Protein AF-A0A6G3PNS7-F1 (afdb_monomer_lite)

Secondary structure (DSSP, 8-state):
---------S-TT--SPPPHHHHHHHHHHHH-TTTHHHHHHHHTTSPEEEEEEEEEPP----------------------------EEEE---EEETTEEE---BS-HHHHHHH-TTPEEEEE---

Radius of gyration: 24.18 Å; chains: 1; bounding box: 48×52×68 Å

Structure (mmCIF, N/CA/C/O backbone):
data_AF-A0A6G3PNS7-F1
#
_entry.id   AF-A0A6G3PNS7-F1
#
loop_
_atom_site.group_PDB
_atom_site.id
_atom_site.type_symbol
_atom_site.label_atom_id
_atom_site.label_alt_id
_atom_site.label_comp_id
_atom_site.label_asym_id
_atom_site.label_entity_id
_atom_site.label_seq_id
_atom_site.pdbx_PDB_ins_code
_atom_site.Cartn_x
_atom_site.Cartn_y
_atom_site.Cartn_z
_atom_site.occupancy
_atom_site.B_iso_or_equiv
_atom_site.auth_seq_id
_atom_site.auth_comp_id
_atom_site.auth_asym_id
_atom_site.auth_atom_id
_atom_site.pdbx_PDB_model_num
ATOM 1 N N . MET A 1 1 ? 10.977 37.537 -13.184 1.00 51.09 1 MET A N 1
ATOM 2 C CA . MET A 1 1 ? 11.329 36.159 -12.790 1.00 51.09 1 MET A CA 1
ATOM 3 C C . MET A 1 1 ? 10.055 35.353 -12.864 1.00 51.09 1 MET A C 1
ATOM 5 O O . MET A 1 1 ? 9.148 35.636 -12.095 1.00 51.09 1 MET A O 1
ATOM 9 N N . GLU A 1 2 ? 9.941 34.450 -13.835 1.00 59.00 2 GLU A N 1
ATOM 10 C CA . GLU A 1 2 ? 8.798 33.537 -13.900 1.00 59.00 2 GLU A CA 1
ATOM 11 C C . GLU A 1 2 ? 8.801 32.649 -12.652 1.00 59.00 2 GLU A C 1
ATOM 13 O O . GLU A 1 2 ? 9.800 31.995 -12.339 1.00 59.00 2 GLU A O 1
ATOM 18 N N . LEU A 1 3 ? 7.696 32.681 -11.907 1.00 61.97 3 LEU A N 1
ATOM 19 C CA . LEU A 1 3 ? 7.462 31.785 -10.784 1.00 61.97 3 LEU A CA 1
ATOM 20 C C . LEU A 1 3 ? 7.335 30.371 -11.352 1.00 61.97 3 LEU A C 1
ATOM 22 O O . LEU A 1 3 ? 6.362 30.049 -12.030 1.00 61.97 3 LEU A O 1
ATOM 26 N N . LYS A 1 4 ? 8.346 29.538 -11.101 1.00 68.19 4 LYS A N 1
ATOM 27 C CA . LYS A 1 4 ? 8.287 28.101 -11.373 1.00 68.19 4 LYS A CA 1
ATOM 28 C C . LYS A 1 4 ? 7.158 27.528 -10.524 1.00 68.19 4 LYS A C 1
ATOM 30 O O . LYS A 1 4 ? 7.283 27.441 -9.306 1.00 68.19 4 LYS A O 1
ATOM 35 N N . ASN A 1 5 ? 6.049 27.206 -11.176 1.00 70.94 5 ASN A N 1
ATOM 36 C CA . ASN A 1 5 ? 4.885 26.610 -10.545 1.00 70.94 5 ASN A CA 1
ATOM 37 C C . ASN A 1 5 ? 5.222 25.138 -10.277 1.00 70.94 5 ASN A C 1
ATOM 39 O O . ASN A 1 5 ? 5.257 24.335 -11.208 1.00 70.94 5 ASN A O 1
ATOM 43 N N . ILE A 1 6 ? 5.600 24.815 -9.039 1.00 69.31 6 ILE A N 1
ATOM 44 C CA . ILE A 1 6 ? 5.788 23.425 -8.616 1.00 69.31 6 ILE A CA 1
ATOM 45 C C . ILE A 1 6 ? 4.390 22.889 -8.290 1.00 69.31 6 ILE A C 1
ATOM 47 O O . ILE A 1 6 ? 3.742 23.459 -7.412 1.00 69.31 6 ILE A O 1
ATOM 51 N N . PRO A 1 7 ? 3.905 21.843 -8.984 1.00 69.06 7 PRO A N 1
ATOM 52 C CA . PRO A 1 7 ? 2.628 21.227 -8.651 1.00 69.06 7 PRO A CA 1
ATOM 53 C C . PRO A 1 7 ? 2.642 20.731 -7.203 1.00 69.06 7 PRO A C 1
ATOM 55 O O . PRO A 1 7 ? 3.599 20.069 -6.801 1.00 69.06 7 PRO A O 1
ATOM 58 N N . ASP A 1 8 ? 1.596 21.040 -6.436 1.00 66.94 8 ASP A N 1
ATOM 59 C CA . ASP A 1 8 ? 1.396 20.471 -5.101 1.00 66.94 8 ASP A CA 1
ATOM 60 C C . ASP A 1 8 ? 1.088 18.969 -5.248 1.00 66.94 8 ASP A C 1
ATOM 62 O O . ASP A 1 8 ? 0.074 18.618 -5.861 1.00 66.94 8 ASP A O 1
ATOM 66 N N . PRO A 1 9 ? 1.946 18.064 -4.742 1.00 65.00 9 PRO A N 1
ATOM 67 C CA . PRO A 1 9 ? 1.734 16.627 -4.865 1.00 65.00 9 PRO A CA 1
ATOM 68 C C . PRO A 1 9 ? 0.570 16.110 -4.001 1.00 65.00 9 PRO A C 1
ATOM 70 O O . PRO A 1 9 ? 0.257 14.926 -4.087 1.00 65.00 9 PRO A O 1
ATOM 73 N N . GLY A 1 10 ? -0.041 16.947 -3.148 1.00 65.06 10 GLY A N 1
ATOM 74 C CA . GLY A 1 10 ? -1.101 16.554 -2.208 1.00 65.06 10 GLY A CA 1
ATOM 75 C C . GLY A 1 10 ? -0.595 15.814 -0.963 1.00 65.06 10 GLY A C 1
ATOM 76 O O . GLY A 1 10 ? -1.378 15.495 -0.075 1.00 65.06 10 GLY A O 1
ATOM 77 N N . PHE A 1 11 ? 0.717 15.565 -0.888 1.00 64.94 11 PHE A N 1
ATOM 78 C CA . PHE A 1 11 ? 1.399 14.788 0.155 1.00 64.94 11 PHE A CA 1
ATOM 79 C C . PHE A 1 11 ? 2.736 15.440 0.562 1.00 64.94 11 PHE A C 1
ATOM 81 O O . PHE A 1 11 ? 3.732 14.758 0.776 1.00 64.94 11 PHE A O 1
ATOM 88 N N . SER A 1 12 ? 2.802 16.773 0.601 1.00 65.12 12 SER A N 1
ATOM 89 C CA . SER A 1 12 ? 4.064 17.516 0.787 1.00 65.12 12 SER A CA 1
ATOM 90 C C . SER A 1 12 ? 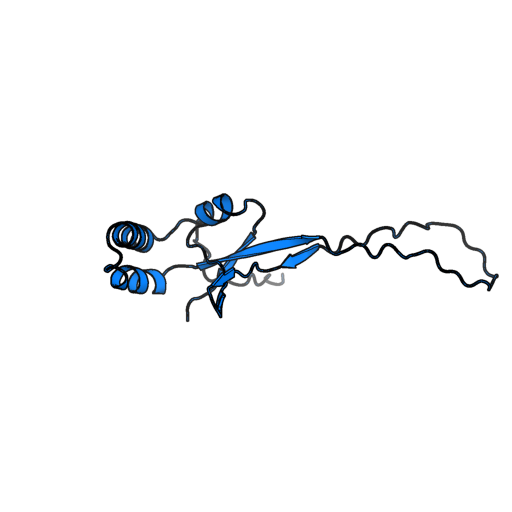4.780 17.236 2.121 1.00 65.12 12 SER A C 1
ATOM 92 O O . SER A 1 12 ? 6.007 17.286 2.163 1.00 65.12 12 SER A O 1
ATOM 94 N N . ASP A 1 13 ? 4.035 16.885 3.175 1.00 72.38 13 ASP A N 1
ATOM 95 C CA . ASP A 1 13 ? 4.570 16.531 4.504 1.00 72.38 13 ASP A CA 1
ATOM 96 C C . ASP A 1 13 ? 4.732 15.015 4.706 1.00 72.38 13 ASP A C 1
ATOM 98 O O . ASP A 1 13 ? 4.919 14.534 5.823 1.00 72.38 13 ASP A O 1
ATOM 102 N N . ASP A 1 14 ? 4.608 14.234 3.637 1.00 81.69 14 ASP A N 1
ATOM 103 C CA . ASP A 1 14 ? 4.595 12.788 3.742 1.00 81.69 14 ASP A CA 1
ATOM 104 C C . ASP A 1 14 ? 6.010 12.203 3.835 1.00 81.69 14 ASP A C 1
ATOM 106 O O . ASP A 1 14 ? 6.780 12.190 2.872 1.00 81.69 14 ASP A O 1
ATOM 110 N N . ASP A 1 15 ? 6.332 11.665 5.010 1.00 89.25 15 ASP A N 1
ATOM 111 C CA . ASP A 1 15 ? 7.632 11.083 5.346 1.00 89.25 15 ASP A CA 1
ATOM 112 C C . ASP A 1 15 ? 7.828 9.639 4.845 1.00 89.25 15 ASP A C 1
ATOM 114 O O . ASP A 1 15 ? 8.874 9.025 5.071 1.00 89.25 15 ASP A O 1
ATOM 118 N N . GLY A 1 16 ? 6.839 9.077 4.145 1.00 91.19 16 GLY A N 1
ATOM 119 C CA . GLY A 1 16 ? 6.893 7.710 3.632 1.00 91.19 16 GLY A CA 1
ATOM 120 C C . GLY A 1 16 ? 6.414 6.640 4.618 1.00 91.19 16 GLY A C 1
ATOM 121 O O . GLY A 1 16 ? 6.323 5.468 4.232 1.00 91.19 16 GLY A O 1
ATOM 122 N N . SER A 1 17 ? 6.107 7.000 5.866 1.00 94.50 17 SER A N 1
ATOM 123 C CA . SER A 1 17 ? 5.647 6.059 6.886 1.00 94.50 17 SER A CA 1
ATOM 124 C C . SER A 1 17 ? 4.189 5.629 6.672 1.00 94.50 17 SER A C 1
ATOM 126 O O . SER A 1 17 ? 3.422 6.252 5.934 1.00 94.50 17 SER A O 1
ATOM 128 N N . ALA A 1 18 ? 3.807 4.505 7.286 1.00 94.00 18 ALA A N 1
ATOM 129 C CA . ALA A 1 18 ? 2.414 4.071 7.305 1.00 94.00 18 ALA A CA 1
ATOM 130 C C . ALA A 1 18 ? 1.628 4.843 8.366 1.00 94.00 18 ALA A C 1
ATOM 132 O O . ALA A 1 18 ? 2.118 5.067 9.473 1.00 94.00 18 ALA A O 1
ATOM 133 N N . SER A 1 19 ? 0.359 5.136 8.069 1.00 93.50 19 SER A N 1
ATOM 134 C CA . SER A 1 19 ? -0.583 5.651 9.067 1.00 93.50 19 SER A CA 1
ATOM 135 C C . SER A 1 19 ? -0.592 4.747 10.315 1.00 93.50 19 SER A C 1
ATOM 137 O O . SER A 1 19 ? -0.815 3.532 10.186 1.00 93.50 19 SER A O 1
ATOM 139 N N . PRO A 1 20 ? -0.388 5.300 11.529 1.00 94.44 20 PRO A N 1
ATOM 140 C CA . PRO A 1 20 ? -0.432 4.521 12.765 1.00 94.44 20 PRO A CA 1
ATOM 141 C C . PRO A 1 20 ? -1.778 3.820 12.975 1.00 94.44 20 PRO A C 1
ATOM 143 O O . PRO A 1 20 ? -1.816 2.662 13.390 1.00 94.44 20 PRO A O 1
ATOM 146 N N . ALA A 1 21 ? -2.883 4.489 12.624 1.00 95.06 21 ALA A N 1
ATOM 147 C CA . ALA A 1 21 ? -4.227 3.926 12.731 1.00 95.06 21 ALA A CA 1
ATOM 148 C C . ALA A 1 21 ? -4.419 2.730 11.787 1.00 95.06 21 ALA A C 1
ATOM 150 O O . ALA A 1 21 ? -4.935 1.691 12.201 1.00 95.06 21 ALA A O 1
ATOM 151 N N . LEU A 1 22 ? -3.950 2.843 10.538 1.00 95.56 22 LEU A N 1
ATOM 152 C CA . LEU A 1 22 ? -4.028 1.743 9.577 1.00 95.56 22 LEU A CA 1
ATOM 153 C C . LEU A 1 22 ? -3.116 0.578 9.975 1.00 95.56 22 LEU A C 1
ATOM 155 O O . LEU A 1 22 ? -3.516 -0.576 9.865 1.00 95.56 22 LEU A O 1
ATOM 159 N N . SER A 1 23 ? -1.922 0.870 10.493 1.00 96.31 23 SER A N 1
ATOM 160 C CA . SER A 1 23 ? -0.992 -0.150 10.990 1.00 96.31 23 SER A CA 1
ATOM 161 C C . SER A 1 23 ? -1.605 -0.952 12.140 1.00 96.31 23 SER A C 1
ATOM 163 O O . SER A 1 23 ? -1.591 -2.181 12.108 1.00 96.31 23 SER A O 1
ATOM 165 N N . ALA A 1 24 ? -2.223 -0.273 13.112 1.00 97.31 24 ALA A N 1
ATOM 166 C CA . ALA A 1 24 ? -2.925 -0.923 14.216 1.00 97.31 24 ALA A CA 1
ATOM 167 C C . ALA A 1 24 ? -4.124 -1.760 13.735 1.00 97.31 24 ALA A C 1
ATOM 169 O O . ALA A 1 24 ? -4.330 -2.879 14.207 1.00 97.31 24 ALA A O 1
ATOM 170 N N . ALA A 1 25 ? -4.898 -1.253 12.768 1.00 97.56 25 ALA A N 1
ATOM 171 C CA . ALA A 1 25 ? -6.027 -1.984 12.200 1.00 97.56 25 ALA A CA 1
ATOM 172 C C . ALA A 1 25 ? -5.583 -3.242 11.431 1.00 97.56 25 ALA A C 1
ATOM 174 O O . ALA A 1 25 ? -6.190 -4.300 11.588 1.00 97.56 25 ALA A O 1
ATOM 175 N N . LEU A 1 26 ? -4.512 -3.153 10.634 1.00 96.69 26 LEU A N 1
ATOM 176 C CA . LEU A 1 26 ? -3.944 -4.292 9.905 1.00 96.69 26 LEU A CA 1
ATOM 177 C C . LEU A 1 26 ? -3.370 -5.348 10.854 1.00 96.69 26 LEU A C 1
ATOM 179 O O . LEU A 1 26 ? -3.557 -6.542 10.623 1.00 96.69 26 LEU A O 1
ATOM 183 N N . ASP A 1 27 ? -2.718 -4.921 11.935 1.00 97.56 27 ASP A N 1
ATOM 184 C CA . ASP A 1 27 ? -2.211 -5.809 12.980 1.00 97.56 27 ASP A CA 1
ATOM 185 C C . ASP A 1 27 ? -3.359 -6.548 13.691 1.00 97.56 27 ASP A C 1
ATOM 187 O O . ASP A 1 27 ? -3.325 -7.774 13.813 1.00 97.56 27 ASP A O 1
ATOM 191 N N . ALA A 1 28 ? -4.435 -5.843 14.058 1.00 97.81 28 ALA A N 1
ATOM 192 C CA . ALA A 1 28 ? -5.639 -6.462 14.614 1.00 97.81 28 ALA A CA 1
ATOM 193 C C . ALA A 1 28 ? -6.277 -7.460 13.633 1.00 97.81 28 ALA A C 1
ATOM 195 O O . ALA A 1 28 ? -6.570 -8.595 14.008 1.00 97.81 28 ALA A O 1
ATOM 196 N N . TRP A 1 29 ? -6.414 -7.080 12.360 1.00 98.12 29 TRP A N 1
ATOM 197 C CA . TRP A 1 29 ? -6.952 -7.946 11.311 1.00 98.12 29 TRP A CA 1
ATOM 198 C C . TRP A 1 29 ? -6.087 -9.179 11.026 1.00 98.12 29 TRP A C 1
ATOM 200 O O . TRP A 1 29 ? -6.605 -10.243 10.683 1.00 98.12 29 TRP A O 1
ATOM 210 N N . SER A 1 30 ? -4.765 -9.069 11.179 1.00 97.38 30 SER A N 1
ATOM 211 C CA . SER A 1 30 ? -3.855 -10.209 11.024 1.00 97.38 30 SER A CA 1
ATOM 212 C C . SER A 1 30 ? -4.100 -11.294 12.079 1.00 97.38 30 SER A C 1
ATOM 214 O O . SER A 1 30 ? -3.917 -12.476 11.794 1.00 97.38 30 SER A O 1
ATOM 216 N N . ARG A 1 31 ? -4.565 -10.894 13.272 1.00 98.06 31 ARG A N 1
ATOM 217 C CA . ARG A 1 31 ? -4.924 -11.787 14.383 1.00 98.06 31 ARG A CA 1
ATOM 218 C C . ARG A 1 31 ? -6.377 -12.250 14.314 1.00 98.06 31 ARG A C 1
ATOM 220 O O . ARG A 1 31 ? -6.667 -13.381 14.690 1.00 98.06 31 ARG A O 1
ATOM 227 N N . ASP A 1 32 ? -7.273 -11.396 13.824 1.00 97.69 32 ASP A N 1
ATOM 228 C CA . ASP A 1 32 ? -8.695 -11.684 13.650 1.00 97.69 32 ASP A CA 1
ATOM 229 C C . ASP A 1 32 ? -9.198 -11.170 12.297 1.00 97.69 32 ASP A C 1
ATOM 231 O O . ASP A 1 32 ? -9.438 -9.981 12.086 1.00 97.69 32 ASP A O 1
ATOM 235 N N . ARG A 1 33 ? -9.440 -12.105 11.377 1.00 97.06 33 ARG A N 1
ATOM 236 C CA . ARG A 1 33 ? -9.882 -11.798 10.011 1.00 97.06 33 ARG A CA 1
ATOM 237 C C . ARG A 1 33 ? -11.262 -11.146 9.941 1.00 97.06 33 ARG A C 1
ATOM 239 O O . ARG A 1 33 ? -11.584 -10.576 8.898 1.00 97.06 33 ARG A O 1
ATOM 246 N N . SER A 1 34 ? -12.059 -11.203 11.010 1.00 97.56 34 SER A N 1
ATOM 247 C CA . SER A 1 34 ? -13.350 -10.514 11.085 1.00 97.56 34 SER A CA 1
ATOM 248 C C . SER A 1 34 ? -13.207 -8.999 11.298 1.00 97.56 34 SER A C 1
ATOM 250 O O . SER A 1 34 ? -14.093 -8.238 10.908 1.00 97.56 34 SER A O 1
ATOM 252 N N . ALA A 1 35 ? -12.054 -8.528 11.791 1.00 96.50 35 ALA A N 1
ATOM 253 C CA . ALA A 1 35 ? -11.756 -7.116 12.044 1.00 96.50 35 ALA A CA 1
ATOM 254 C C . ALA A 1 35 ? -11.427 -6.307 10.768 1.00 96.50 35 ALA A C 1
ATOM 256 O O . ALA A 1 35 ? -10.619 -5.380 10.784 1.00 96.50 35 ALA A O 1
ATOM 257 N N . VAL A 1 36 ? -12.059 -6.635 9.638 1.00 97.31 36 VAL A N 1
ATOM 258 C CA . VAL A 1 36 ? -11.861 -5.937 8.357 1.00 97.31 36 VAL A CA 1
ATOM 259 C C . VAL A 1 36 ? -12.474 -4.531 8.349 1.00 97.31 36 VAL A C 1
ATOM 261 O O . VAL A 1 36 ? -11.947 -3.638 7.694 1.00 97.31 36 VAL A O 1
ATOM 264 N N . GLY A 1 37 ? -13.551 -4.300 9.108 1.00 97.62 37 GLY A N 1
ATOM 265 C CA . GLY A 1 37 ? -14.230 -2.999 9.182 1.00 97.62 37 GLY A CA 1
ATOM 266 C C . GLY A 1 37 ? -13.294 -1.845 9.576 1.00 97.62 37 GLY A C 1
ATOM 267 O O . GLY A 1 37 ? -13.187 -0.882 8.819 1.00 97.62 37 GLY A O 1
ATOM 268 N N . PRO A 1 38 ? -12.556 -1.949 10.698 1.00 97.00 38 PRO A N 1
ATOM 269 C CA . PRO A 1 38 ? -11.543 -0.964 11.079 1.00 97.00 38 PRO A CA 1
ATOM 270 C C . PRO A 1 38 ? -10.469 -0.711 10.013 1.00 97.00 38 PRO A C 1
ATOM 272 O O . PRO A 1 38 ? -10.051 0.433 9.844 1.00 97.00 38 PRO A O 1
ATOM 275 N N . VAL A 1 39 ? -10.048 -1.745 9.270 1.00 96.56 39 VAL A N 1
ATOM 276 C CA . VAL A 1 39 ? -9.082 -1.593 8.167 1.00 96.56 39 VAL A CA 1
ATOM 277 C C . VAL A 1 39 ? -9.675 -0.721 7.068 1.00 96.56 39 VAL A C 1
ATOM 279 O O . VAL A 1 39 ? -9.035 0.237 6.654 1.00 96.56 39 VAL A O 1
ATOM 282 N N . LEU A 1 40 ? -10.901 -1.013 6.625 1.00 95.12 40 LEU A N 1
ATOM 283 C CA . LEU A 1 40 ? -11.571 -0.241 5.574 1.00 95.12 40 LEU A CA 1
ATOM 284 C C . LEU A 1 40 ? -11.773 1.224 5.976 1.00 95.12 40 LEU A C 1
ATOM 286 O O . LEU A 1 40 ? -11.552 2.114 5.159 1.00 95.12 40 LEU A O 1
ATOM 290 N N . THR A 1 41 ? -12.134 1.477 7.236 1.00 95.31 41 THR A N 1
ATOM 291 C CA . THR A 1 41 ? -12.267 2.840 7.766 1.00 95.31 41 THR A CA 1
ATOM 292 C C . THR A 1 41 ? -10.933 3.582 7.744 1.00 95.31 41 THR A C 1
ATOM 294 O O . THR A 1 41 ? -10.869 4.689 7.222 1.00 95.31 41 THR A O 1
ATOM 297 N N . ALA A 1 42 ? -9.862 2.979 8.269 1.00 94.31 42 ALA A N 1
ATOM 298 C CA . ALA A 1 42 ? -8.548 3.622 8.331 1.00 94.31 42 ALA A CA 1
ATOM 299 C C . ALA A 1 42 ? -7.885 3.778 6.952 1.00 94.31 42 ALA A C 1
ATOM 301 O O . ALA A 1 42 ? -7.075 4.681 6.756 1.00 94.31 42 ALA A O 1
ATOM 302 N N . LEU A 1 43 ? -8.213 2.902 5.999 1.00 93.00 43 LEU A N 1
ATOM 303 C CA . LEU A 1 43 ? -7.665 2.935 4.647 1.00 93.00 43 LEU A CA 1
ATOM 304 C C . LEU A 1 43 ? -8.128 4.168 3.863 1.00 93.00 43 LEU A C 1
ATOM 306 O O . LEU A 1 43 ? -7.364 4.672 3.050 1.00 93.00 43 LEU A O 1
ATOM 310 N N . ARG A 1 44 ? -9.346 4.663 4.123 1.00 90.88 44 ARG A N 1
ATOM 311 C CA . ARG A 1 44 ? -9.940 5.814 3.423 1.00 90.88 44 ARG A CA 1
ATOM 312 C C . ARG A 1 44 ? -9.057 7.062 3.460 1.00 90.88 44 ARG A C 1
ATOM 314 O O . ARG A 1 44 ? -8.972 7.771 2.464 1.00 90.88 44 ARG A O 1
ATOM 321 N N . ASP A 1 45 ? -8.414 7.303 4.597 1.00 86.19 45 ASP A N 1
ATOM 322 C CA . ASP A 1 45 ? -7.618 8.509 4.838 1.00 86.19 45 ASP A CA 1
ATOM 323 C C . ASP A 1 45 ? -6.111 8.259 4.642 1.00 86.19 45 ASP A C 1
ATOM 325 O O . ASP A 1 45 ? -5.287 9.147 4.858 1.00 86.19 45 ASP A O 1
ATOM 329 N N . ALA A 1 46 ? -5.723 7.036 4.265 1.00 89.50 46 ALA A N 1
ATOM 330 C CA . ALA A 1 46 ? -4.330 6.654 4.095 1.00 89.50 46 ALA A CA 1
ATOM 331 C C . ALA A 1 46 ? -3.868 6.831 2.645 1.00 89.50 46 ALA A C 1
ATOM 333 O O . ALA A 1 46 ? -4.564 6.476 1.693 1.00 89.50 46 ALA A O 1
ATOM 334 N N . ARG A 1 47 ? -2.625 7.287 2.471 1.00 90.88 47 ARG A N 1
ATOM 335 C CA . ARG A 1 47 ? -1.946 7.229 1.175 1.00 90.88 47 ARG A CA 1
ATOM 336 C C . ARG A 1 47 ? -1.683 5.774 0.785 1.00 90.88 47 ARG A C 1
ATOM 338 O O . ARG A 1 47 ? -1.122 5.005 1.569 1.00 90.88 47 ARG A O 1
ATOM 345 N N . LEU A 1 48 ? -1.979 5.443 -0.471 1.00 93.12 48 LEU A N 1
ATOM 346 C CA . LEU A 1 48 ? -1.502 4.225 -1.116 1.00 93.12 48 LEU A CA 1
ATOM 347 C C . LEU A 1 48 ? -0.350 4.511 -2.076 1.00 93.12 48 LEU A C 1
ATOM 349 O O . LEU A 1 48 ? -0.341 5.516 -2.784 1.00 93.12 48 LEU A O 1
ATOM 353 N N . LEU A 1 49 ? 0.605 3.588 -2.112 1.00 94.75 49 LEU A N 1
ATOM 354 C CA . LEU A 1 49 ? 1.763 3.596 -2.993 1.00 94.75 49 LEU A CA 1
ATOM 355 C C . LEU A 1 49 ? 1.668 2.424 -3.968 1.00 94.75 49 LEU A C 1
ATOM 357 O O . LEU A 1 49 ? 1.654 1.268 -3.546 1.00 94.75 49 LEU A O 1
ATOM 361 N N . VAL A 1 50 ? 1.644 2.717 -5.263 1.00 95.31 50 VAL A N 1
ATOM 362 C CA . VAL A 1 50 ? 1.758 1.711 -6.327 1.00 95.31 50 VAL A CA 1
ATOM 363 C C . VAL A 1 50 ? 3.218 1.662 -6.790 1.00 95.31 50 VAL A C 1
ATOM 365 O O . VAL A 1 50 ? 3.813 2.722 -7.010 1.00 95.31 50 VAL A O 1
ATOM 368 N N . PRO A 1 51 ? 3.831 0.471 -6.924 1.00 95.50 51 PRO A N 1
ATOM 369 C CA . PRO A 1 51 ? 5.205 0.361 -7.389 1.00 95.50 51 PRO A CA 1
ATOM 370 C C . PRO A 1 51 ? 5.287 0.580 -8.901 1.00 95.50 51 PRO A C 1
ATOM 372 O O . PRO A 1 51 ? 4.520 0.002 -9.671 1.00 95.50 51 PRO A O 1
ATOM 375 N N . VAL A 1 52 ? 6.275 1.360 -9.330 1.00 94.12 52 VAL A N 1
ATOM 376 C CA . VAL A 1 52 ? 6.683 1.444 -10.735 1.00 94.12 52 VAL A CA 1
ATOM 377 C C . VAL A 1 52 ? 8.116 0.948 -10.857 1.00 94.12 52 VAL A C 1
ATOM 379 O O . VAL A 1 52 ? 9.015 1.465 -10.192 1.00 94.12 52 VAL A O 1
ATOM 382 N N . VAL A 1 53 ? 8.336 -0.045 -11.712 1.00 90.38 53 VAL A N 1
ATOM 383 C CA . VAL A 1 53 ? 9.646 -0.666 -11.943 1.00 90.38 53 VAL A C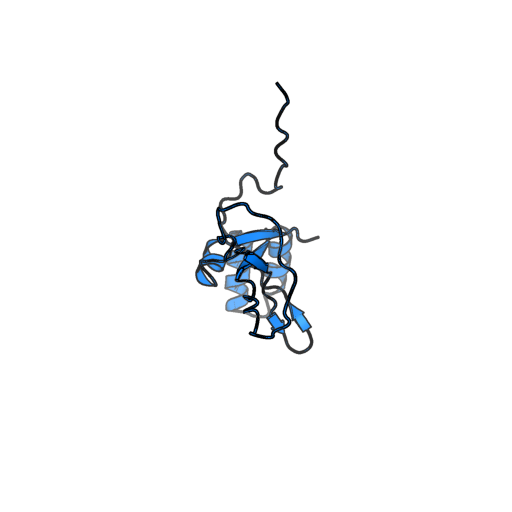A 1
ATOM 384 C C . VAL A 1 53 ? 10.130 -0.360 -13.354 1.00 90.38 53 VAL A C 1
ATOM 386 O O . VAL A 1 53 ? 9.332 -0.225 -14.281 1.00 90.38 53 VAL A O 1
ATOM 389 N N . ALA A 1 54 ? 11.444 -0.232 -13.521 1.00 86.00 54 ALA A N 1
ATOM 390 C CA . ALA A 1 54 ? 12.035 -0.124 -14.847 1.00 86.00 54 ALA A CA 1
ATOM 391 C C . ALA A 1 54 ? 12.134 -1.520 -15.475 1.00 86.00 54 ALA A C 1
ATOM 393 O O . ALA A 1 54 ? 12.713 -2.433 -14.886 1.00 86.00 54 ALA A O 1
ATOM 394 N N . VAL A 1 55 ? 11.604 -1.663 -16.681 1.00 78.94 55 VAL A N 1
ATOM 395 C CA . VAL A 1 55 ? 11.754 -2.830 -17.542 1.00 78.94 55 VAL A CA 1
ATOM 396 C C . VAL A 1 55 ? 12.755 -2.459 -18.626 1.00 78.94 55 VAL A C 1
ATOM 398 O O . VAL A 1 55 ? 12.668 -1.403 -19.255 1.00 78.94 55 VAL A O 1
ATOM 401 N N . LEU A 1 56 ? 13.765 -3.305 -18.805 1.00 65.25 56 LEU A N 1
ATOM 402 C CA . LEU A 1 56 ? 14.706 -3.138 -19.900 1.00 65.25 56 LEU A CA 1
ATOM 403 C C . LEU A 1 56 ? 13.971 -3.510 -21.195 1.00 65.25 56 LEU A C 1
ATOM 405 O O . LEU A 1 56 ? 13.507 -4.644 -21.298 1.00 65.25 56 LEU A O 1
ATOM 409 N N . GLY A 1 57 ? 13.851 -2.581 -22.147 1.00 56.88 57 GLY A N 1
ATOM 410 C CA . GLY A 1 57 ? 13.284 -2.891 -23.461 1.00 56.88 57 GLY A CA 1
ATOM 411 C C . GLY A 1 57 ? 14.066 -4.014 -24.149 1.00 56.88 57 GLY A C 1
ATOM 412 O O . GLY A 1 57 ? 15.289 -4.119 -23.983 1.00 56.88 57 GLY A O 1
ATOM 413 N N . GLU A 1 58 ? 13.362 -4.872 -24.892 1.00 47.69 58 GLU A N 1
ATOM 414 C CA . GLU A 1 58 ? 14.003 -5.917 -25.689 1.00 47.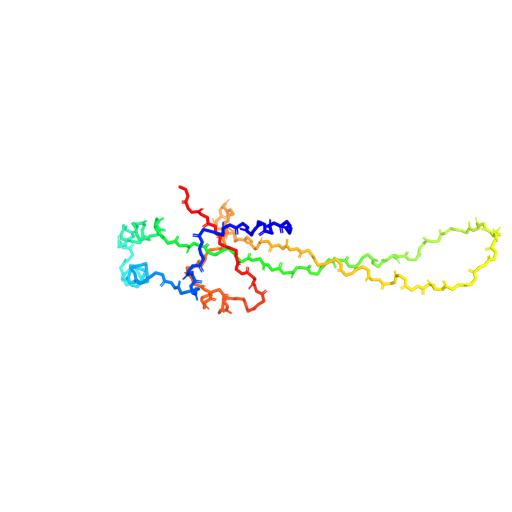69 58 GLU A CA 1
ATOM 415 C C . GLU A 1 58 ? 14.929 -5.274 -26.724 1.00 47.69 58 GLU A C 1
ATOM 417 O O . GLU A 1 58 ? 14.585 -4.296 -27.388 1.00 47.69 58 GLU A O 1
ATOM 422 N N . VAL A 1 59 ? 16.146 -5.801 -26.833 1.00 50.41 59 VAL A N 1
ATOM 423 C CA . VAL A 1 59 ? 17.084 -5.375 -27.867 1.00 50.41 59 VAL A CA 1
ATOM 424 C C . VAL A 1 59 ? 16.628 -6.064 -29.150 1.00 50.41 59 VAL A C 1
ATOM 426 O O . VAL A 1 59 ? 16.722 -7.286 -29.229 1.00 50.41 59 VAL A O 1
ATOM 429 N N . GLU A 1 60 ? 16.146 -5.322 -30.151 1.00 40.16 60 GLU A N 1
ATOM 430 C CA . GLU A 1 60 ? 16.077 -5.847 -31.519 1.00 40.16 60 GLU A CA 1
ATOM 431 C C . GLU A 1 60 ? 17.515 -6.162 -31.963 1.00 40.16 60 GLU A C 1
ATOM 433 O O . GLU A 1 60 ? 18.259 -5.303 -32.443 1.00 40.16 60 GLU A O 1
ATOM 438 N N . GLU A 1 61 ? 17.959 -7.400 -31.754 1.00 42.88 61 GLU A N 1
ATOM 439 C CA . GLU A 1 61 ? 19.108 -7.935 -32.469 1.00 42.88 61 GLU A CA 1
ATOM 440 C C . GLU A 1 61 ? 18.670 -8.109 -33.922 1.00 42.88 61 GLU A C 1
ATOM 442 O O . GLU A 1 61 ? 18.071 -9.116 -34.290 1.00 42.88 61 GLU A O 1
ATOM 447 N N . GLY A 1 62 ? 18.918 -7.082 -34.741 1.00 39.00 62 GLY A N 1
ATOM 448 C CA . GLY A 1 62 ? 18.724 -7.145 -36.184 1.00 39.00 62 GLY A CA 1
ATOM 449 C C . GLY A 1 62 ? 19.417 -8.385 -36.746 1.00 39.00 62 GLY A C 1
ATOM 450 O O . GLY A 1 62 ? 20.648 -8.439 -36.816 1.00 39.00 62 GLY A O 1
ATOM 451 N N . GLY A 1 63 ? 18.613 -9.390 -37.097 1.00 34.72 63 GLY A N 1
ATOM 452 C CA . GLY A 1 63 ? 19.063 -10.612 -37.749 1.00 34.72 63 GLY A CA 1
ATOM 453 C C . GLY A 1 63 ? 19.720 -10.305 -39.102 1.00 34.72 63 GLY A C 1
ATOM 454 O O . GLY A 1 63 ? 19.383 -9.306 -39.743 1.00 34.72 63 GLY A O 1
ATOM 455 N N . PRO A 1 64 ? 20.686 -11.125 -39.548 1.00 49.09 64 PRO A N 1
ATOM 456 C CA . PRO A 1 64 ? 21.485 -10.833 -40.727 1.00 49.09 64 PRO A CA 1
ATOM 457 C C . PRO A 1 64 ? 20.772 -11.297 -42.003 1.00 49.09 64 PRO A C 1
ATOM 459 O O . PRO A 1 64 ? 21.037 -12.387 -42.491 1.00 49.09 64 PRO A O 1
ATOM 462 N N . GLU A 1 65 ? 19.915 -10.461 -42.580 1.00 40.91 65 GLU A N 1
ATOM 463 C CA . GLU A 1 65 ? 19.440 -10.592 -43.969 1.00 40.91 65 GLU A CA 1
ATOM 464 C C . GLU A 1 65 ? 19.364 -9.155 -44.525 1.00 40.91 65 GLU A C 1
ATOM 466 O O . GLU A 1 65 ? 18.589 -8.340 -44.046 1.00 40.91 65 GLU A O 1
ATOM 471 N N . GLY A 1 66 ? 20.270 -8.652 -45.367 1.00 36.75 66 GLY A N 1
ATOM 472 C CA . GLY A 1 66 ? 20.709 -9.197 -46.643 1.00 36.75 66 GLY A CA 1
ATOM 473 C C . GLY A 1 66 ? 19.844 -8.587 -47.744 1.00 36.75 66 GLY A C 1
ATOM 474 O O . GLY A 1 66 ? 18.814 -9.161 -48.038 1.00 36.75 66 GLY A O 1
ATOM 475 N N . HIS A 1 67 ? 20.226 -7.437 -48.316 1.00 30.77 67 HIS A N 1
ATOM 476 C CA . HIS A 1 67 ? 20.015 -7.114 -49.736 1.00 30.77 67 HIS A CA 1
ATOM 477 C C . HIS A 1 67 ? 20.831 -5.872 -50.136 1.00 30.77 67 HIS A C 1
ATOM 479 O O . HIS A 1 67 ? 20.771 -4.814 -49.510 1.00 30.77 67 HIS A O 1
ATOM 485 N N . ASP A 1 68 ? 21.640 -6.075 -51.169 1.00 36.03 68 ASP A N 1
ATOM 486 C CA . ASP A 1 68 ? 22.700 -5.209 -51.661 1.00 36.03 68 ASP A CA 1
ATOM 487 C C . ASP A 1 68 ? 22.245 -3.917 -52.358 1.00 36.03 68 ASP A C 1
ATOM 489 O O . ASP A 1 68 ? 21.159 -3.820 -52.926 1.00 36.03 68 ASP A O 1
ATOM 493 N N . ALA A 1 69 ? 23.230 -3.015 -52.431 1.00 35.66 69 ALA A N 1
ATOM 494 C CA . ALA A 1 69 ? 23.449 -1.962 -53.421 1.00 35.66 69 ALA A CA 1
ATOM 495 C C . ALA A 1 69 ? 22.632 -0.667 -53.291 1.00 35.66 69 ALA A C 1
ATOM 497 O O . ALA A 1 69 ? 21.474 -0.591 -53.667 1.00 35.66 69 ALA A O 1
ATOM 498 N N . HIS A 1 70 ? 23.321 0.412 -52.900 1.00 32.03 70 HIS A N 1
ATOM 499 C CA . HIS A 1 70 ? 23.593 1.537 -53.804 1.00 32.03 70 HIS A CA 1
ATOM 500 C C . HIS A 1 70 ? 24.742 2.392 -53.230 1.00 32.03 70 HIS A C 1
ATOM 502 O O . HIS A 1 70 ? 24.583 3.150 -52.276 1.00 32.03 70 HIS A O 1
ATOM 508 N N . GLU A 1 71 ? 25.933 2.255 -53.822 1.00 37.62 71 GLU A N 1
ATOM 509 C CA . GLU A 1 71 ? 27.040 3.200 -53.650 1.00 37.62 71 GLU A CA 1
ATOM 510 C C . GLU A 1 71 ? 26.656 4.579 -54.211 1.00 37.62 71 GLU A C 1
ATOM 512 O O . GLU A 1 71 ? 26.263 4.678 -55.376 1.00 37.62 71 GLU A O 1
ATOM 517 N N . ARG A 1 72 ? 26.867 5.644 -53.420 1.00 33.38 72 ARG A N 1
ATOM 518 C CA . ARG A 1 72 ? 27.711 6.822 -53.748 1.00 33.38 72 ARG A CA 1
ATOM 519 C C . ARG A 1 72 ? 27.461 7.975 -52.767 1.00 33.38 72 ARG A C 1
ATOM 521 O O . ARG A 1 72 ? 26.377 8.540 -52.730 1.00 33.38 72 ARG A O 1
ATOM 528 N N . GLY A 1 73 ? 28.511 8.397 -52.060 1.00 29.67 73 GLY A N 1
ATOM 529 C CA . GLY A 1 73 ? 28.540 9.678 -51.341 1.00 29.67 73 GLY A CA 1
ATOM 530 C C . GLY A 1 73 ? 29.435 9.639 -50.106 1.00 29.67 73 GLY A C 1
ATOM 531 O O . GLY A 1 73 ? 29.069 9.061 -49.093 1.00 29.67 73 GLY A O 1
ATOM 532 N N . GLY A 1 74 ? 30.634 10.216 -50.202 1.00 33.09 74 GLY A N 1
ATOM 533 C CA . GLY A 1 74 ? 31.650 10.179 -49.149 1.00 33.09 74 GLY A CA 1
ATOM 534 C C . GLY A 1 74 ? 31.331 11.060 -47.937 1.00 33.09 74 GLY A C 1
ATOM 535 O O . GLY A 1 74 ? 30.753 12.133 -48.065 1.00 33.09 74 GLY A O 1
ATOM 536 N N . GLY A 1 75 ? 31.779 10.617 -46.759 1.00 30.84 75 GLY A N 1
ATOM 537 C CA . GLY A 1 75 ? 31.682 11.380 -45.513 1.00 30.84 75 GLY A CA 1
ATOM 538 C C . GLY A 1 75 ? 31.889 10.508 -44.276 1.00 30.84 75 GLY A C 1
ATOM 539 O O . GLY A 1 75 ? 30.958 9.928 -43.736 1.00 30.84 75 GLY A O 1
ATOM 540 N N . LYS A 1 76 ? 33.135 10.387 -43.820 1.00 41.38 76 LYS A N 1
ATOM 541 C CA . LYS A 1 76 ? 33.541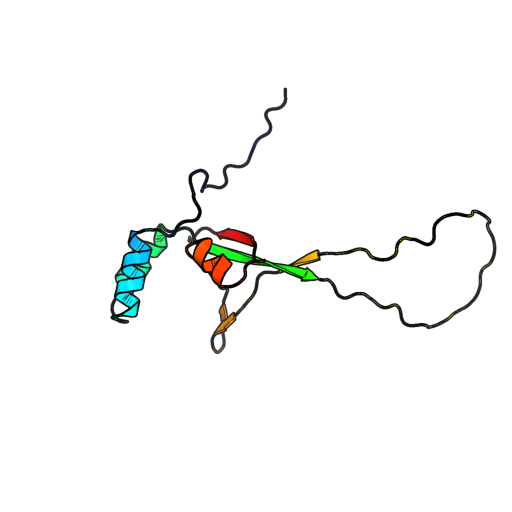 9.615 -42.639 1.00 41.38 76 LYS A CA 1
ATOM 542 C C . LYS A 1 76 ? 33.122 10.331 -41.346 1.00 41.38 76 LYS A C 1
ATOM 544 O O . LYS A 1 76 ? 33.591 11.446 -41.139 1.00 41.38 76 LYS A O 1
ATOM 549 N N . ARG A 1 77 ? 32.361 9.660 -40.461 1.00 40.91 77 ARG A N 1
ATOM 550 C CA . ARG A 1 77 ? 32.554 9.540 -38.985 1.00 40.91 77 ARG A CA 1
ATOM 551 C C . ARG A 1 77 ? 31.270 9.042 -38.292 1.00 40.91 77 ARG A C 1
ATOM 553 O O . ARG A 1 77 ? 30.274 9.747 -38.273 1.00 40.91 77 ARG A O 1
ATOM 560 N N . GLY A 1 78 ? 31.359 7.879 -37.638 1.00 39.72 78 GLY A N 1
ATOM 561 C CA . GLY A 1 78 ? 30.508 7.543 -36.489 1.00 39.72 78 GLY A CA 1
ATOM 562 C C . GLY A 1 78 ? 29.373 6.541 -36.710 1.00 39.72 78 GLY A C 1
ATOM 563 O O . GLY A 1 78 ? 28.238 6.833 -36.357 1.00 39.72 78 GLY A O 1
ATOM 564 N N . ALA A 1 79 ? 29.669 5.329 -37.190 1.00 49.72 79 ALA A N 1
ATOM 565 C CA . ALA A 1 79 ? 28.826 4.171 -36.885 1.00 49.72 79 ALA A CA 1
ATOM 566 C C . ALA A 1 79 ? 28.934 3.886 -35.374 1.00 49.72 79 ALA A C 1
ATOM 568 O O . ALA A 1 79 ? 29.861 3.222 -34.917 1.00 49.72 79 ALA A O 1
ATOM 569 N N . GLY A 1 80 ? 28.048 4.503 -34.594 1.00 45.12 80 GLY A N 1
ATOM 570 C CA . GLY A 1 80 ? 28.112 4.496 -33.134 1.00 45.12 80 GLY A CA 1
ATOM 571 C C . GLY A 1 80 ? 26.797 4.845 -32.445 1.00 45.12 80 GLY A C 1
ATOM 572 O O . GLY A 1 80 ? 26.815 5.156 -31.263 1.00 45.12 80 GLY A O 1
ATOM 573 N N . LEU A 1 81 ? 25.660 4.768 -33.139 1.00 44.22 81 LEU A N 1
ATOM 574 C CA . LEU A 1 81 ? 24.339 4.773 -32.501 1.00 44.22 81 LEU A CA 1
ATOM 575 C C . LEU A 1 81 ? 23.948 3.331 -32.150 1.00 44.22 81 LEU A C 1
ATOM 577 O O . LEU A 1 81 ? 22.904 2.830 -32.546 1.00 44.22 81 LEU A O 1
ATOM 581 N N . ARG A 1 82 ? 24.841 2.612 -31.459 1.00 49.62 82 ARG A N 1
ATOM 582 C CA . ARG A 1 82 ? 24.472 1.348 -30.825 1.00 49.62 82 ARG A CA 1
ATOM 583 C C . ARG A 1 82 ? 23.885 1.673 -29.461 1.00 49.62 82 ARG A C 1
ATOM 585 O O . ARG A 1 82 ? 24.600 2.145 -28.581 1.00 49.62 82 ARG A O 1
ATOM 592 N N . ARG A 1 83 ? 22.617 1.281 -29.322 1.00 50.69 83 ARG A N 1
ATOM 593 C CA . ARG A 1 83 ? 21.870 1.072 -28.081 1.00 50.69 83 ARG A CA 1
ATOM 594 C C . ARG A 1 83 ? 21.164 2.314 -27.545 1.00 50.69 83 ARG A C 1
ATOM 596 O O . ARG A 1 83 ? 21.567 2.900 -26.542 1.00 50.69 83 ARG A O 1
ATOM 603 N N . GLU A 1 84 ? 20.040 2.647 -28.174 1.00 45.53 84 GLU A N 1
ATOM 604 C CA . GLU A 1 84 ? 18.937 3.262 -27.438 1.00 45.53 84 GLU A CA 1
ATOM 605 C C . GLU A 1 84 ? 18.614 2.352 -26.245 1.00 45.53 84 GLU A C 1
ATOM 607 O O . GLU A 1 84 ? 18.191 1.209 -26.393 1.00 45.53 84 GLU A O 1
ATOM 612 N N . LYS A 1 85 ? 18.942 2.821 -25.040 1.00 51.56 85 LYS A N 1
ATOM 613 C CA . LYS A 1 85 ? 18.535 2.197 -23.784 1.00 51.56 85 LYS A CA 1
ATOM 614 C C . LYS A 1 85 ? 17.182 2.799 -23.429 1.00 51.56 85 LYS A C 1
ATOM 616 O O . LYS A 1 85 ? 17.109 3.708 -22.605 1.00 51.56 85 LYS A O 1
ATOM 621 N N . THR A 1 86 ? 16.135 2.353 -24.113 1.00 53.44 86 THR A N 1
ATOM 622 C CA . THR A 1 86 ? 14.761 2.650 -23.715 1.00 53.44 86 THR A CA 1
ATOM 623 C C . THR A 1 86 ? 14.483 1.853 -22.440 1.00 53.44 86 THR A C 1
ATOM 625 O O . THR A 1 86 ? 14.432 0.624 -22.424 1.00 53.44 86 THR A O 1
ATOM 628 N N . SER A 1 87 ? 14.457 2.557 -21.310 1.00 57.25 87 SER A N 1
ATOM 629 C CA . SER A 1 87 ? 13.938 2.001 -20.062 1.00 57.25 87 SER A CA 1
ATOM 630 C C . SER A 1 87 ? 12.436 2.246 -20.069 1.00 57.25 87 SER A C 1
ATOM 632 O O . SER A 1 87 ? 12.015 3.392 -19.898 1.00 57.25 87 SER A O 1
ATOM 634 N N . ASP A 1 88 ? 11.647 1.197 -20.259 1.00 70.88 88 ASP A N 1
ATOM 635 C CA . ASP A 1 88 ? 10.197 1.287 -20.138 1.00 70.88 88 ASP A CA 1
ATOM 636 C C . ASP A 1 88 ? 9.818 1.242 -18.657 1.00 70.88 88 ASP A C 1
ATOM 638 O O . ASP A 1 88 ? 10.382 0.479 -17.876 1.00 70.88 88 ASP A O 1
ATOM 642 N N . MET A 1 89 ? 8.882 2.087 -18.231 1.00 81.50 89 MET A N 1
ATOM 643 C CA . MET A 1 89 ? 8.381 2.066 -16.855 1.00 81.50 89 MET A CA 1
ATOM 644 C C . MET A 1 89 ? 7.099 1.242 -16.815 1.00 81.50 89 MET A C 1
ATOM 646 O O . MET A 1 89 ? 6.138 1.560 -17.512 1.00 81.50 89 MET A O 1
ATOM 650 N N . ALA A 1 90 ? 7.073 0.202 -15.985 1.00 85.31 90 ALA A N 1
ATOM 651 C CA . ALA A 1 90 ? 5.934 -0.695 -15.865 1.00 85.31 90 ALA A CA 1
ATOM 652 C C . ALA A 1 90 ? 5.364 -0.698 -14.446 1.00 85.31 90 ALA A C 1
ATOM 654 O O . ALA A 1 90 ? 6.092 -0.603 -13.455 1.00 85.31 90 ALA A O 1
ATOM 655 N N . VAL A 1 91 ? 4.045 -0.861 -14.362 1.00 89.31 91 VAL A N 1
ATOM 656 C CA . VAL A 1 91 ? 3.342 -1.155 -13.113 1.00 89.31 91 VAL A CA 1
ATOM 657 C C . VAL A 1 91 ? 3.107 -2.668 -13.048 1.00 89.31 91 VAL A C 1
ATOM 659 O O . VAL A 1 91 ? 2.408 -3.207 -13.913 1.00 89.31 91 VAL A O 1
ATOM 662 N N . PRO A 1 92 ? 3.661 -3.374 -12.049 1.00 89.94 92 PRO A N 1
ATOM 663 C CA . PRO A 1 92 ? 3.396 -4.790 -11.836 1.00 89.94 92 PRO A CA 1
ATOM 664 C C . PRO A 1 92 ? 1.900 -5.054 -11.634 1.00 89.94 92 PRO A C 1
ATOM 666 O O . PRO A 1 92 ? 1.212 -4.308 -10.939 1.00 89.94 92 PRO A O 1
ATOM 669 N N . THR A 1 93 ? 1.397 -6.151 -12.199 1.00 92.25 93 THR A N 1
ATOM 670 C CA . THR A 1 93 ? 0.026 -6.625 -11.960 1.00 92.25 93 THR A CA 1
ATOM 671 C C . THR A 1 93 ? 0.067 -8.015 -11.334 1.00 92.25 93 THR A C 1
ATOM 673 O O . THR A 1 93 ? 0.905 -8.844 -11.681 1.00 92.25 93 THR A O 1
ATOM 676 N N . LEU A 1 94 ? -0.833 -8.267 -10.388 1.00 90.31 94 LEU A N 1
ATOM 677 C CA . LEU A 1 94 ? -1.029 -9.561 -9.745 1.00 90.31 94 LEU A CA 1
ATOM 678 C C . LEU A 1 94 ? -2.242 -10.262 -10.360 1.00 90.31 94 LEU A C 1
ATOM 680 O O . LEU A 1 94 ? -3.250 -9.619 -10.661 1.00 90.31 94 LEU A O 1
ATOM 684 N N . SER A 1 95 ? -2.167 -11.585 -10.492 1.00 92.81 95 SER A N 1
ATOM 685 C CA . SER A 1 95 ? -3.334 -12.418 -10.806 1.00 92.81 95 SER A CA 1
ATOM 686 C C . SER A 1 95 ? -3.966 -12.910 -9.504 1.00 92.81 95 SER A C 1
ATOM 688 O O . SER A 1 95 ? -3.318 -13.590 -8.713 1.00 92.81 95 SER A O 1
ATOM 690 N N . ALA A 1 96 ? -5.225 -12.549 -9.271 1.00 87.00 96 ALA A N 1
ATOM 691 C CA . ALA A 1 96 ? -5.999 -12.877 -8.079 1.00 87.00 96 ALA A CA 1
ATOM 692 C C . ALA A 1 96 ? -7.254 -13.663 -8.484 1.00 87.00 96 ALA A C 1
ATOM 694 O O . ALA A 1 96 ? -8.351 -13.108 -8.585 1.00 87.00 96 ALA A O 1
ATOM 695 N N . GLY A 1 97 ? -7.073 -14.960 -8.745 1.00 90.81 97 GLY A N 1
ATOM 696 C CA . GLY A 1 97 ? -8.109 -15.798 -9.349 1.00 90.81 97 GLY A CA 1
ATOM 697 C C . GLY A 1 97 ? -8.359 -15.386 -10.799 1.00 90.81 97 GLY A C 1
ATOM 698 O O . GLY A 1 97 ? -7.431 -15.339 -11.600 1.00 9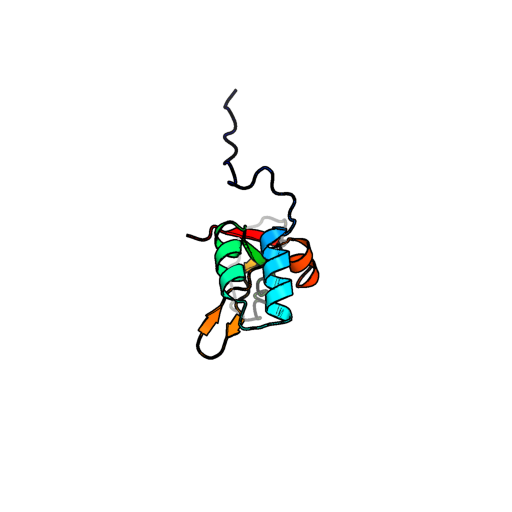0.81 97 GLY A O 1
ATOM 699 N N . ASP A 1 98 ? -9.605 -15.051 -11.117 1.00 94.00 98 ASP A N 1
ATOM 700 C CA . ASP A 1 98 ? -10.056 -14.544 -12.418 1.00 94.00 98 ASP A CA 1
ATOM 701 C C . ASP A 1 98 ? -9.827 -13.031 -12.608 1.00 94.00 98 ASP A C 1
ATOM 703 O O . ASP A 1 98 ? -10.133 -12.477 -13.665 1.00 94.00 98 ASP A O 1
ATOM 707 N N . ARG A 1 99 ? -9.278 -12.342 -11.600 1.00 93.75 99 ARG A N 1
ATOM 708 C CA . ARG A 1 99 ? -9.079 -10.888 -11.615 1.00 93.75 99 ARG A CA 1
ATOM 709 C C . ARG A 1 99 ? -7.611 -10.510 -11.729 1.00 93.75 99 ARG A C 1
ATOM 711 O O . ARG A 1 99 ? -6.731 -11.184 -11.200 1.00 93.75 99 ARG A O 1
ATOM 718 N N . ARG A 1 100 ? -7.359 -9.355 -12.347 1.00 93.31 100 ARG A N 1
ATOM 719 C CA . ARG A 1 100 ? -6.076 -8.648 -12.253 1.00 93.31 100 ARG A CA 1
ATOM 720 C C . ARG A 1 100 ? -6.158 -7.583 -11.168 1.00 93.31 100 ARG A C 1
ATOM 722 O O . ARG A 1 100 ? -7.159 -6.877 -11.077 1.00 93.31 100 ARG A O 1
ATOM 729 N N . ALA A 1 101 ? -5.109 -7.471 -10.368 1.00 91.69 101 ALA A N 1
ATOM 730 C CA . ALA A 1 101 ? -4.999 -6.501 -9.288 1.00 91.69 101 ALA A CA 1
ATOM 731 C C . ALA A 1 101 ? -3.671 -5.746 -9.376 1.00 91.69 101 ALA A C 1
ATOM 733 O O . ALA A 1 101 ? -2.691 -6.253 -9.920 1.00 91.69 101 ALA A O 1
ATOM 734 N N . LEU A 1 102 ? -3.637 -4.543 -8.814 1.00 92.00 102 LEU A N 1
ATOM 735 C CA . LEU A 1 102 ? -2.401 -3.802 -8.602 1.00 92.00 102 LEU A CA 1
ATOM 736 C C . LEU A 1 102 ? -1.924 -4.027 -7.165 1.00 92.00 102 LEU A C 1
ATOM 738 O O . LEU A 1 102 ? -2.746 -3.943 -6.248 1.00 92.00 102 LEU A O 1
ATOM 742 N N . PRO A 1 103 ? -0.631 -4.312 -6.941 1.00 93.62 103 PRO A N 1
ATOM 743 C CA . PRO A 1 103 ? -0.076 -4.249 -5.601 1.00 93.62 103 PRO A CA 1
ATOM 744 C C . PRO A 1 103 ? -0.097 -2.793 -5.121 1.00 93.62 103 PRO A C 1
ATOM 746 O O . PRO A 1 103 ? 0.279 -1.879 -5.855 1.00 93.62 103 PRO A O 1
ATOM 749 N N . ALA A 1 104 ? -0.531 -2.590 -3.881 1.00 94.31 104 ALA A N 1
ATOM 750 C CA . ALA A 1 104 ? -0.531 -1.294 -3.221 1.00 94.31 104 ALA A CA 1
ATOM 751 C C . ALA A 1 104 ? 0.077 -1.434 -1.823 1.00 94.31 104 ALA A C 1
ATOM 753 O O . ALA A 1 104 ? -0.160 -2.422 -1.126 1.00 94.31 104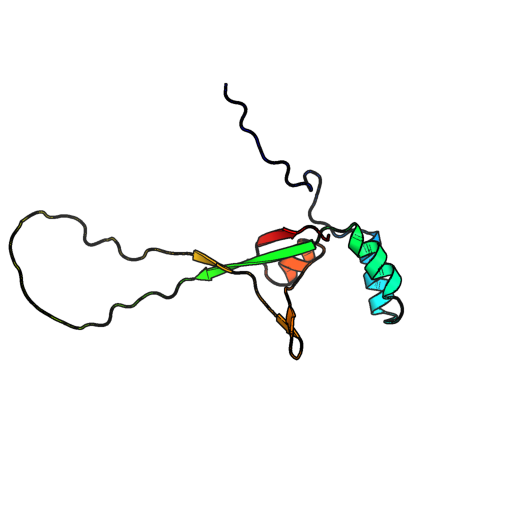 ALA A O 1
ATOM 754 N N . PHE A 1 105 ? 0.854 -0.435 -1.421 1.00 95.56 105 PHE A N 1
ATOM 755 C CA . PHE A 1 105 ? 1.579 -0.396 -0.156 1.00 95.56 105 PHE A CA 1
ATOM 756 C C . PHE A 1 105 ? 1.188 0.844 0.638 1.00 95.56 105 PHE A C 1
ATOM 758 O O . PHE A 1 105 ? 0.840 1.875 0.070 1.00 95.56 105 PHE A O 1
ATOM 765 N N . THR A 1 106 ? 1.281 0.756 1.959 1.00 95.19 106 THR A N 1
ATOM 766 C CA . THR A 1 106 ? 0.956 1.862 2.872 1.00 95.19 106 THR A CA 1
ATOM 767 C C . THR A 1 106 ? 2.199 2.592 3.379 1.00 95.19 106 THR A C 1
ATOM 769 O O . THR A 1 106 ? 2.067 3.646 3.988 1.00 95.19 106 THR A O 1
ATOM 772 N N . SER A 1 107 ? 3.404 2.057 3.129 1.00 95.94 107 SER A N 1
ATOM 773 C CA . SER A 1 107 ? 4.682 2.701 3.455 1.00 95.94 107 SER A CA 1
ATOM 774 C C . SER A 1 107 ? 5.767 2.402 2.423 1.00 95.94 107 SER A C 1
ATOM 776 O O . SER A 1 107 ? 5.759 1.353 1.768 1.00 95.94 107 SER A O 1
ATOM 778 N N . THR A 1 108 ? 6.741 3.304 2.321 1.00 96.38 108 THR A N 1
ATOM 779 C CA . THR A 1 108 ? 7.944 3.117 1.496 1.00 96.38 108 THR A CA 1
ATOM 780 C C . THR A 1 108 ? 8.820 1.984 2.023 1.00 96.38 108 THR A C 1
ATOM 782 O O . THR A 1 108 ? 9.416 1.264 1.228 1.00 96.38 108 THR A O 1
ATOM 785 N N . ALA A 1 109 ? 8.844 1.764 3.341 1.00 96.69 109 ALA A N 1
ATOM 786 C CA . ALA A 1 109 ? 9.566 0.655 3.959 1.00 96.69 109 ALA A CA 1
ATOM 787 C C . ALA A 1 109 ? 9.024 -0.703 3.489 1.00 96.69 109 ALA A C 1
ATOM 789 O O . ALA A 1 109 ? 9.793 -1.562 3.063 1.00 96.69 109 ALA A O 1
ATOM 790 N N . SER A 1 110 ? 7.699 -0.890 3.498 1.00 96.94 110 SER A N 1
ATOM 791 C CA . SER A 1 110 ? 7.076 -2.123 3.001 1.00 96.94 110 SER A CA 1
ATOM 792 C C . SER A 1 110 ? 7.287 -2.318 1.497 1.00 96.94 110 SER A C 1
ATOM 794 O O . SER A 1 110 ? 7.514 -3.445 1.065 1.00 96.94 110 SER A O 1
ATOM 796 N N . LEU A 1 111 ? 7.249 -1.239 0.707 1.00 97.19 111 LEU A N 1
ATOM 797 C CA . LEU A 1 111 ? 7.535 -1.293 -0.730 1.00 97.19 111 LEU A CA 1
ATOM 798 C C . LEU A 1 111 ? 8.995 -1.684 -1.000 1.00 97.19 111 LEU A C 1
ATOM 800 O O . LEU A 1 111 ? 9.241 -2.557 -1.824 1.00 97.19 111 LEU A O 1
ATOM 804 N N . ALA A 1 112 ? 9.953 -1.107 -0.271 1.00 96.44 112 ALA A N 1
ATOM 805 C CA . ALA A 1 112 ? 11.375 -1.413 -0.426 1.00 96.44 112 ALA A CA 1
ATOM 806 C C . ALA A 1 112 ? 11.732 -2.843 0.013 1.00 96.44 112 ALA A C 1
ATOM 808 O O . ALA A 1 112 ? 12.639 -3.449 -0.554 1.00 96.44 112 ALA A O 1
ATOM 809 N N . LEU A 1 113 ? 11.015 -3.395 1.000 1.00 97.19 113 LEU A N 1
ATOM 810 C CA . LEU A 1 113 ? 11.126 -4.810 1.371 1.00 97.19 113 LEU A CA 1
ATOM 811 C C . LEU A 1 113 ? 10.608 -5.743 0.270 1.00 97.19 113 LEU A C 1
ATOM 813 O O . LEU A 1 113 ? 11.099 -6.862 0.149 1.00 97.19 113 LEU A O 1
ATOM 817 N N . TRP A 1 114 ? 9.613 -5.299 -0.502 1.00 95.56 114 TRP A N 1
ATOM 818 C CA . TRP A 1 114 ? 9.059 -6.064 -1.616 1.00 95.56 114 TRP A CA 1
ATOM 819 C C . TRP A 1 114 ? 9.961 -6.009 -2.856 1.00 95.56 114 TRP A C 1
ATOM 821 O O . TRP A 1 114 ? 10.315 -7.056 -3.393 1.00 95.56 114 TRP A O 1
ATOM 831 N N . ASP A 1 115 ? 10.358 -4.808 -3.283 1.00 95.06 115 ASP A N 1
ATOM 832 C CA . ASP A 1 115 ? 11.322 -4.594 -4.363 1.00 95.06 115 ASP A CA 1
ATOM 833 C C . ASP A 1 115 ? 12.099 -3.284 -4.123 1.00 95.06 115 ASP A C 1
ATOM 835 O O . ASP A 1 115 ? 11.529 -2.193 -4.234 1.00 95.06 115 ASP A O 1
ATOM 839 N N . PRO A 1 116 ? 13.411 -3.345 -3.834 1.00 94.94 116 PRO A N 1
ATOM 840 C CA . PRO A 1 116 ? 14.215 -2.154 -3.574 1.00 94.94 116 PRO A CA 1
ATOM 841 C C . PRO A 1 116 ? 14.452 -1.283 -4.819 1.00 94.94 116 PRO A C 1
ATOM 843 O O . PRO A 1 116 ? 14.969 -0.175 -4.686 1.00 94.94 116 PRO A O 1
ATOM 846 N N . GLN A 1 117 ? 14.144 -1.765 -6.029 1.00 92.44 117 GLN A N 1
ATOM 847 C CA . GLN A 1 117 ? 14.222 -0.985 -7.271 1.00 92.44 117 GLN A CA 1
ATOM 848 C C . GLN A 1 117 ? 12.891 -0.319 -7.643 1.00 92.44 117 GLN A C 1
ATOM 850 O O . GLN A 1 117 ? 12.864 0.530 -8.542 1.00 92.44 117 GLN A O 1
ATOM 855 N N . ALA A 1 118 ? 11.794 -0.670 -6.967 1.00 94.50 118 ALA A N 1
ATOM 856 C CA . ALA A 1 118 ? 10.497 -0.069 -7.220 1.00 94.50 118 ALA A CA 1
ATOM 857 C C . ALA A 1 118 ? 10.465 1.395 -6.770 1.00 94.50 118 ALA A C 1
ATOM 859 O O . ALA A 1 118 ? 10.896 1.762 -5.676 1.00 94.50 118 ALA A O 1
ATOM 860 N N . ARG A 1 119 ? 9.911 2.252 -7.626 1.00 94.38 119 ARG A N 1
ATOM 861 C CA . ARG A 1 119 ? 9.678 3.662 -7.321 1.00 94.38 119 ARG A CA 1
ATOM 862 C C . ARG A 1 119 ? 8.256 3.837 -6.787 1.00 94.38 119 ARG A C 1
ATOM 864 O O . ARG A 1 119 ? 7.326 3.346 -7.430 1.00 94.38 119 ARG A O 1
ATOM 871 N N . PRO A 1 120 ? 8.064 4.525 -5.648 1.00 94.44 120 PRO A N 1
ATOM 872 C CA . PRO A 1 120 ? 6.738 4.750 -5.090 1.00 94.44 120 PRO A CA 1
ATOM 873 C C . PRO A 1 120 ? 5.984 5.811 -5.896 1.00 94.44 120 PRO A C 1
ATOM 875 O O . PRO A 1 120 ? 6.494 6.910 -6.113 1.00 94.44 120 PRO A O 1
ATOM 878 N N . VAL A 1 121 ? 4.750 5.503 -6.295 1.00 92.81 121 VAL A N 1
ATOM 879 C CA . VAL A 1 121 ? 3.803 6.482 -6.841 1.00 92.81 121 VAL A CA 1
ATOM 880 C C . VAL A 1 121 ? 2.588 6.552 -5.929 1.00 92.81 121 VAL A C 1
ATOM 882 O O . VAL A 1 121 ? 1.892 5.554 -5.744 1.00 92.81 121 VAL A O 1
ATOM 885 N N . ALA A 1 122 ? 2.349 7.730 -5.350 1.00 90.88 122 ALA A N 1
ATOM 886 C CA . ALA A 1 122 ? 1.174 7.983 -4.529 1.00 90.88 122 ALA A CA 1
ATOM 887 C C . ALA A 1 122 ? -0.084 8.019 -5.403 1.00 90.88 122 ALA A C 1
ATOM 889 O O . ALA A 1 122 ? -0.109 8.699 -6.430 1.00 90.88 122 ALA A O 1
ATOM 890 N N . VAL A 1 123 ? -1.123 7.295 -4.991 1.00 86.56 123 VAL A N 1
ATOM 891 C CA . VAL A 1 123 ? -2.424 7.290 -5.666 1.00 86.56 123 VAL A CA 1
ATOM 892 C C . VAL A 1 123 ? -3.534 7.669 -4.681 1.00 86.56 123 VAL A C 1
ATOM 894 O O . VAL A 1 123 ? -3.532 7.174 -3.550 1.00 86.56 123 VAL A O 1
ATOM 897 N N . PRO A 1 124 ? -4.479 8.542 -5.073 1.00 74.38 124 PRO A N 1
ATOM 898 C CA . PRO A 1 124 ? -5.639 8.848 -4.249 1.00 74.38 124 PRO A CA 1
ATOM 899 C C . PRO A 1 124 ? -6.627 7.674 -4.244 1.00 74.38 124 PRO A C 1
ATOM 901 O O . PRO A 1 124 ? -6.869 7.040 -5.273 1.00 74.38 124 PRO A O 1
ATOM 904 N N . LEU A 1 125 ? -7.224 7.408 -3.083 1.00 70.00 125 LEU A N 1
ATOM 905 C CA . LEU A 1 125 ? -8.451 6.622 -2.959 1.00 70.00 125 LEU A CA 1
ATOM 906 C C . LEU A 1 125 ? -9.635 7.590 -3.111 1.00 70.00 125 LEU A C 1
ATOM 908 O O . LEU A 1 125 ? -9.734 8.548 -2.347 1.00 70.00 125 LEU A O 1
ATOM 912 N N . HIS A 1 126 ? -10.486 7.372 -4.116 1.00 61.03 126 HIS A N 1
ATOM 913 C CA . HIS A 1 126 ? -11.734 8.124 -4.314 1.00 61.03 126 HIS A CA 1
ATOM 914 C C . HIS A 1 126 ? -12.919 7.406 -3.666 1.00 61.03 126 HIS A C 1
ATOM 916 O O . HIS A 1 126 ? -12.962 6.156 -3.757 1.00 61.03 126 HIS A O 1
#

Foldseek 3Di:
DDDPDDDDLVQVVPPQDFDPQLVVLVVVCVVPVVSVVSNVVSVQPAWKWFWKAWDFDDDPPPDDDDDDDDDDDDDDDDPDPPDPRDTDIDGDWDDDDPDIDTDIDRGPVVVCVVPVRTDTDIDHDD

Sequence (126 aa):
MELKNIPDPGFSDDDGSASPALSAALDAWSRDRSAVGPVLTALRDARLLVPVVAVLGEVEEGGPEGHDAHERGGGKRGAGLRREKTSDMAVPTLSAGDRRALPAFTSTASLALWDPQARPVAVPLH

pLDDT: mean 76.94, std 22.6, range [29.67, 98.12]